Protein AF-0000000065938758 (afdb_homodimer)

Solvent-accessible surface area (backbone atoms only — not comparable to full-atom values): 9056 Å² total; per-residue (Å²): 123,41,52,75,68,53,45,50,53,51,52,51,49,40,62,71,68,50,56,86,89,38,65,65,43,52,50,50,70,56,34,65,68,54,36,29,50,50,28,34,52,29,29,48,47,28,30,51,20,66,72,72,49,51,72,67,54,24,22,45,29,47,30,52,29,53,50,36,48,49,45,48,32,55,66,71,65,53,52,70,66,64,26,21,68,63,91,123,41,52,75,69,53,46,49,53,50,51,51,50,40,62,71,67,48,54,86,88,37,66,65,44,51,50,50,70,57,34,66,67,53,37,29,51,51,28,34,53,28,28,47,49,28,30,52,20,65,72,72,49,50,71,67,55,23,23,44,31,47,27,51,29,54,50,38,48,50,47,48,32,53,68,72,66,53,53,70,67,62,27,21,67,62,93

Foldseek 3Di:
DDDLQRLLVVLLVCCVVVDPPDPLNVLLVVDLVSLVVQLVVLVVQLVVCVPPHDPVSNVVSVVSNSNSVSSNCVSVVHDPCNVVVVD/DDDLQRLLVVLLVCCVVVDPPDPLNVLLVVDLVSLVVQLVVLVVQLVVCVPPHDPVSNVVSVVSNSNSVSSNCVSVVHDPCNVVVVD

Sequence (174 aa):
MKTFDELFAELQERARTRPEGSATVAALDAGVHAQGKKVIEEAGEVWIAAEYESDEALAEEISQLLYRLQVVMLGRGLSLEDVYRYLMKTFDELFAELQERARTRPEGSATVAALDAGVHAQGKKVIEEAGEVWIAAEYESDEALAEEISQLLYRLQVVMLGRGLSLEDVYRYL

Structure (mmCIF, N/CA/C/O backbone):
data_AF-0000000065938758-model_v1
#
loop_
_entity.id
_entity.type
_entity.pdbx_description
1 polymer 'Phosphoribosyl-ATP pyrophosphatase'
#
loop_
_atom_site.group_PDB
_atom_site.id
_atom_site.type_symbol
_atom_site.label_atom_id
_atom_site.label_alt_id
_atom_site.label_comp_id
_atom_site.label_asym_id
_atom_site.label_entity_id
_atom_site.label_seq_id
_atom_site.pdbx_PDB_ins_code
_atom_site.Cartn_x
_atom_site.Cartn_y
_atom_site.Cartn_z
_atom_site.occupancy
_atom_site.B_iso_or_equiv
_atom_site.auth_seq_id
_atom_site.auth_comp_id
_atom_site.auth_asym_id
_atom_site.auth_atom_id
_atom_site.pdbx_PDB_model_num
ATOM 1 N N . MET A 1 1 ? -16.016 3.289 -8.227 1 80.5 1 MET A N 1
ATOM 2 C CA . MET A 1 1 ? -14.758 2.629 -7.887 1 80.5 1 MET A CA 1
ATOM 3 C C . MET A 1 1 ? -13.578 3.572 -8.094 1 80.5 1 MET A C 1
ATOM 5 O O . MET A 1 1 ? -13.555 4.336 -9.062 1 80.5 1 MET A O 1
ATOM 9 N N . LYS A 1 2 ? -12.812 3.736 -7.07 1 93.25 2 LYS A N 1
ATOM 10 C CA . LYS A 1 2 ? -11.695 4.672 -7.133 1 93.25 2 LYS A CA 1
ATOM 11 C C . LYS A 1 2 ? -10.367 3.934 -7.273 1 93.25 2 LYS A C 1
ATOM 13 O O . LYS A 1 2 ? -10.227 2.805 -6.801 1 93.25 2 LYS A O 1
ATOM 18 N N . THR A 1 3 ? -9.484 4.582 -8 1 97.19 3 THR A N 1
ATOM 19 C CA . THR A 1 3 ? -8.117 4.082 -8.102 1 97.19 3 THR A CA 1
ATOM 20 C C . THR A 1 3 ? -7.27 4.594 -6.945 1 97.19 3 THR A C 1
ATOM 22 O O . THR A 1 3 ? -7.742 5.375 -6.117 1 97.19 3 THR A O 1
ATOM 25 N N . PHE A 1 4 ? -6.023 4.109 -6.922 1 98 4 PHE A N 1
ATOM 26 C CA . PHE A 1 4 ? -5.066 4.57 -5.918 1 98 4 PHE A CA 1
ATOM 27 C C . PHE A 1 4 ? -4.875 6.078 -6.008 1 98 4 PHE A C 1
ATOM 29 O O . PHE A 1 4 ? -4.953 6.777 -4.996 1 98 4 PHE A O 1
ATOM 36 N N . ASP A 1 5 ? -4.688 6.574 -7.227 1 98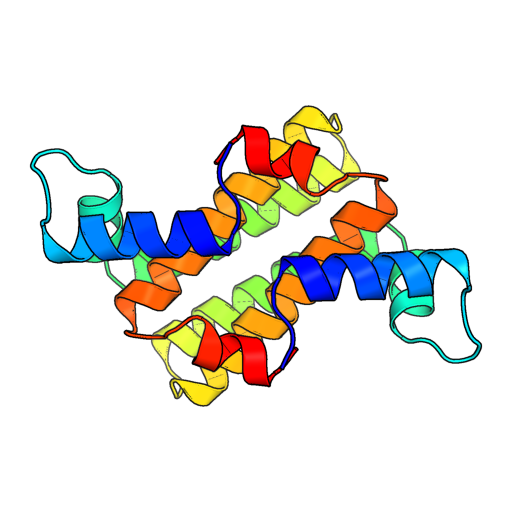.19 5 ASP A N 1
ATOM 37 C CA . ASP A 1 5 ? -4.457 8 -7.441 1 98.19 5 ASP A CA 1
ATOM 38 C C . ASP A 1 5 ? -5.707 8.812 -7.121 1 98.19 5 ASP A C 1
ATOM 40 O O . ASP A 1 5 ? -5.617 9.906 -6.555 1 98.19 5 ASP A O 1
ATOM 44 N N . GLU A 1 6 ? -6.812 8.289 -7.465 1 98.31 6 GLU A N 1
ATOM 45 C CA . GLU A 1 6 ? -8.062 8.992 -7.199 1 98.31 6 GLU A CA 1
ATOM 46 C C . GLU A 1 6 ? -8.359 9.047 -5.703 1 98.31 6 GLU A C 1
ATOM 48 O O . GLU A 1 6 ? -8.922 10.023 -5.211 1 98.31 6 GLU A O 1
ATOM 53 N N . LEU A 1 7 ? -8.031 7.953 -5.035 1 98.56 7 LEU A N 1
ATOM 54 C CA . LEU A 1 7 ? -8.18 7.984 -3.584 1 98.56 7 LEU A CA 1
ATOM 55 C C . LEU A 1 7 ? -7.309 9.078 -2.977 1 98.56 7 LEU A C 1
ATOM 57 O O . LEU A 1 7 ? -7.762 9.828 -2.107 1 98.56 7 LEU A O 1
ATOM 61 N N . PHE A 1 8 ? -6.102 9.203 -3.463 1 98.69 8 PHE A N 1
ATOM 62 C CA . PHE A 1 8 ? -5.195 10.211 -2.932 1 98.69 8 PHE A CA 1
ATOM 63 C C . PHE A 1 8 ? -5.766 11.609 -3.129 1 98.69 8 PHE A C 1
ATOM 65 O O . PHE A 1 8 ? -5.723 12.438 -2.219 1 98.69 8 PHE A O 1
ATOM 72 N N . ALA A 1 9 ? -6.285 11.828 -4.293 1 98.38 9 ALA A N 1
ATOM 73 C CA . ALA A 1 9 ? -6.898 13.125 -4.582 1 98.38 9 ALA A CA 1
ATOM 74 C C . ALA A 1 9 ? -8.062 13.398 -3.641 1 98.38 9 ALA A C 1
ATOM 76 O O . ALA A 1 9 ? -8.219 14.523 -3.145 1 98.38 9 ALA A O 1
ATOM 77 N N . GLU A 1 10 ? -8.836 12.414 -3.432 1 98.31 10 GLU A N 1
ATOM 78 C CA . GLU A 1 10 ? -9.969 12.547 -2.518 1 98.31 10 GLU A CA 1
ATOM 79 C C . GLU A 1 10 ? -9.492 12.867 -1.101 1 98.31 10 GLU A C 1
ATOM 81 O O . GLU A 1 10 ? -10.039 13.75 -0.442 1 98.31 10 GLU A O 1
ATOM 86 N N . LEU A 1 11 ? -8.516 12.125 -0.64 1 98.5 11 LEU A N 1
ATOM 87 C CA . LEU A 1 11 ? -8.016 12.328 0.716 1 98.5 11 LEU A CA 1
ATOM 88 C C . LEU A 1 11 ? -7.336 13.688 0.848 1 98.5 11 LEU A C 1
ATOM 90 O O . LEU A 1 11 ? -7.41 14.32 1.902 1 98.5 11 LEU A O 1
ATOM 94 N N . GLN A 1 12 ? -6.719 14.148 -0.219 1 98.31 12 GLN A N 1
ATOM 95 C CA . GLN A 1 12 ? -6.141 15.484 -0.232 1 98.31 12 GLN A CA 1
ATOM 96 C C . GLN A 1 12 ? -7.211 16.547 -0.032 1 98.31 12 GLN A C 1
ATOM 98 O O . GLN A 1 12 ? -7.012 17.5 0.723 1 98.31 12 GLN A O 1
ATOM 103 N N . GLU A 1 13 ? -8.234 16.328 -0.738 1 98.19 13 GLU A N 1
ATOM 104 C CA . GLU A 1 13 ? -9.344 17.266 -0.615 1 98.19 13 GLU A CA 1
ATOM 105 C C . GLU A 1 13 ? -9.922 17.25 0.797 1 98.19 13 GLU A C 1
ATOM 107 O O . GLU A 1 13 ? -10.234 18.312 1.355 1 98.19 13 GLU A O 1
ATOM 112 N N . ARG A 1 14 ? -10.078 16.078 1.338 1 98.12 14 ARG A N 1
ATOM 113 C CA . ARG A 1 14 ? -10.586 15.961 2.703 1 98.12 14 ARG A CA 1
ATOM 114 C C . ARG A 1 14 ? -9.633 16.625 3.693 1 98.12 14 ARG A C 1
ATOM 116 O O . ARG A 1 14 ? -10.07 17.25 4.664 1 98.12 14 ARG A O 1
ATOM 123 N N . ALA A 1 15 ? -8.391 16.469 3.482 1 97.94 15 ALA A N 1
ATOM 124 C CA . ALA A 1 15 ? -7.383 17.078 4.34 1 97.94 15 ALA A CA 1
ATOM 125 C C . ALA A 1 15 ? -7.453 18.609 4.277 1 97.94 15 ALA A C 1
ATOM 127 O O . ALA A 1 15 ? -7.215 19.281 5.277 1 97.94 15 ALA A O 1
ATOM 128 N N . ARG A 1 16 ? -7.754 19.031 3.115 1 97.81 16 ARG A N 1
ATOM 129 C CA . ARG A 1 16 ? -7.805 20.484 2.883 1 97.81 16 ARG A CA 1
ATOM 130 C C . ARG A 1 16 ? -9.07 21.078 3.477 1 97.81 16 ARG A C 1
ATOM 132 O O . ARG A 1 16 ? -9.016 22.109 4.145 1 97.81 16 ARG A O 1
ATOM 139 N N . THR A 1 17 ? -10.227 20.422 3.291 1 98.44 17 THR A N 1
ATOM 140 C CA . THR A 1 17 ? -11.516 21.016 3.65 1 98.44 17 THR A CA 1
ATOM 141 C C . THR A 1 17 ? -11.914 20.609 5.066 1 98.44 17 THR A C 1
ATOM 143 O O . THR A 1 17 ? -12.766 21.25 5.68 1 98.44 17 THR A O 1
ATOM 146 N N . ARG A 1 18 ? -11.461 19.484 5.578 1 98.44 18 ARG A N 1
ATOM 147 C CA . ARG A 1 18 ? -11.625 18.984 6.938 1 98.44 18 ARG A CA 1
ATOM 148 C C . ARG A 1 18 ? -13.094 18.922 7.332 1 98.44 18 ARG A C 1
ATOM 150 O O . ARG A 1 18 ? -13.484 19.469 8.367 1 98.44 18 ARG A O 1
ATOM 157 N N . PRO A 1 19 ? -13.875 18.266 6.531 1 98.44 19 PRO A N 1
ATOM 158 C CA . PRO A 1 19 ? -15.297 18.219 6.875 1 98.44 19 PRO A CA 1
ATOM 159 C C . PRO A 1 19 ? -15.547 17.625 8.266 1 98.44 19 PRO A C 1
ATOM 161 O O . PRO A 1 19 ? -14.82 16.719 8.695 1 98.44 19 PRO A O 1
ATOM 164 N N . GLU A 1 20 ? -16.578 18.109 8.883 1 97.88 20 GLU A N 1
ATOM 165 C CA . GLU A 1 20 ? -16.953 17.609 10.203 1 97.88 20 GLU A CA 1
ATOM 166 C C . GLU A 1 20 ? -17.234 16.125 10.172 1 97.88 20 GLU A C 1
ATOM 168 O O . GLU A 1 20 ? -17.891 15.625 9.25 1 97.88 20 GLU A O 1
ATOM 173 N N . GLY A 1 21 ? -16.656 15.422 11.141 1 97.94 21 GLY A N 1
ATOM 174 C CA . GLY A 1 21 ? -16.953 14 11.305 1 97.94 21 GLY A CA 1
ATOM 175 C C . GLY A 1 21 ? -16.125 13.117 10.383 1 97.94 21 GLY A C 1
ATOM 176 O O . GLY A 1 21 ? -16.359 11.914 10.305 1 97.94 21 GLY A O 1
ATOM 177 N N . SER A 1 22 ? -15.227 13.734 9.68 1 97.94 22 SER A N 1
ATOM 178 C CA . SER A 1 22 ? -14.406 12.992 8.734 1 97.94 22 SER A CA 1
ATOM 179 C C . SER A 1 22 ? -13.438 12.062 9.453 1 97.94 22 SER A C 1
ATOM 181 O O . SER A 1 22 ? -12.602 12.516 10.242 1 97.94 22 SER A O 1
ATOM 183 N N . ALA A 1 23 ? -13.523 10.789 9.062 1 97.12 23 ALA A N 1
ATOM 184 C CA . ALA A 1 23 ? -12.594 9.797 9.602 1 97.12 23 ALA A CA 1
ATOM 185 C C . ALA A 1 23 ? -11.164 10.078 9.148 1 97.12 23 ALA A C 1
ATOM 187 O O . ALA A 1 23 ? -10.211 9.844 9.898 1 97.12 23 ALA A O 1
ATOM 188 N N . THR A 1 24 ? -11.078 10.602 7.984 1 98.25 24 THR A N 1
ATOM 189 C CA . THR A 1 24 ? -9.758 10.945 7.457 1 98.25 24 THR A CA 1
ATOM 190 C C . THR A 1 24 ? -9.133 12.078 8.266 1 98.25 24 THR A C 1
ATOM 192 O O . THR A 1 24 ? -7.949 12.016 8.609 1 98.25 24 THR A O 1
ATOM 195 N N . VAL A 1 25 ? -9.914 13.062 8.578 1 98.44 25 VAL A N 1
ATOM 196 C CA . VAL A 1 25 ? -9.414 14.18 9.367 1 98.44 25 VAL A CA 1
ATOM 197 C C . VAL A 1 25 ? -8.977 13.68 10.75 1 98.44 25 VAL A C 1
ATOM 199 O O . VAL A 1 25 ? -7.906 14.047 11.234 1 98.44 25 VAL A O 1
ATOM 202 N N . ALA A 1 26 ? -9.805 12.805 11.312 1 98.69 26 ALA A N 1
ATOM 203 C CA . ALA A 1 26 ? -9.461 12.234 12.609 1 98.69 26 ALA A CA 1
ATOM 204 C C . ALA A 1 26 ? -8.164 11.43 12.531 1 98.69 26 ALA A C 1
ATOM 206 O O . ALA A 1 26 ? -7.32 11.516 13.422 1 98.69 26 ALA A O 1
ATOM 207 N N . ALA A 1 27 ? -8 10.695 11.469 1 98.69 27 ALA A N 1
ATOM 208 C CA . ALA A 1 27 ? -6.797 9.891 11.273 1 98.69 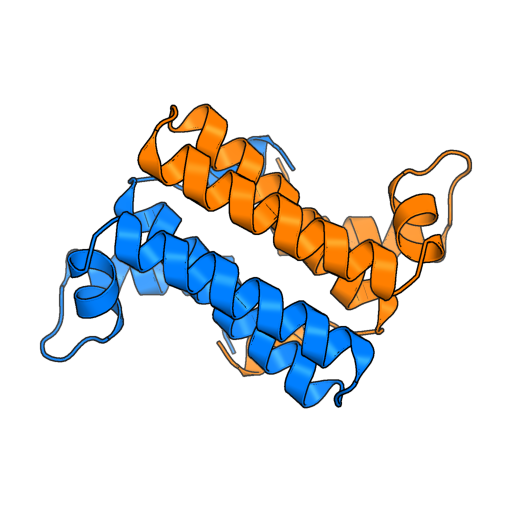27 ALA A CA 1
ATOM 209 C C . ALA A 1 27 ? -5.566 10.781 11.117 1 98.69 27 ALA A C 1
ATOM 211 O O . ALA A 1 27 ? -4.504 10.477 11.664 1 98.69 27 ALA A O 1
ATOM 212 N N . LEU A 1 28 ? -5.691 11.812 10.414 1 98.62 28 LEU A N 1
ATOM 213 C CA . LEU A 1 28 ? -4.594 12.758 10.227 1 98.62 28 LEU A CA 1
ATOM 214 C C . LEU A 1 28 ? -4.215 13.422 11.547 1 98.62 28 LEU A C 1
ATOM 216 O O . LEU A 1 28 ? -3.029 13.531 11.867 1 98.62 28 LEU A O 1
ATOM 220 N N . ASP A 1 29 ? -5.195 13.734 12.352 1 98.5 29 ASP A N 1
ATOM 221 C CA . ASP A 1 29 ? -4.98 14.484 13.586 1 98.5 29 ASP A CA 1
ATOM 222 C C . ASP A 1 29 ? -4.434 13.578 14.688 1 98.5 29 ASP A C 1
ATOM 224 O O . ASP A 1 29 ? -3.906 14.062 15.688 1 98.5 29 ASP A O 1
ATOM 228 N N . ALA A 1 30 ? -4.566 12.297 14.477 1 98.44 30 ALA A N 1
ATOM 229 C CA . ALA A 1 30 ? -4.129 11.336 15.484 1 98.44 30 ALA A CA 1
ATOM 230 C C . ALA A 1 30 ? -2.605 11.328 15.602 1 98.44 30 ALA A C 1
ATOM 232 O O . ALA A 1 30 ? -2.057 10.797 16.578 1 98.44 30 ALA A O 1
ATOM 233 N N . GLY A 1 31 ? -1.899 11.812 14.57 1 98.06 31 GLY A N 1
ATOM 234 C CA . GLY A 1 31 ? -0.452 11.938 14.641 1 98.06 31 GLY A CA 1
ATOM 235 C C . GLY A 1 31 ? 0.28 10.75 14.047 1 98.06 31 GLY A C 1
ATOM 236 O O . GLY A 1 31 ? -0.314 9.688 13.844 1 98.06 31 GLY A O 1
ATOM 237 N N . VAL A 1 32 ? 1.564 10.945 13.82 1 98.44 32 VAL A N 1
ATOM 238 C CA . VAL A 1 32 ? 2.389 10.031 13.031 1 98.44 32 VAL A CA 1
ATOM 239 C C . VAL A 1 32 ? 2.477 8.68 13.734 1 98.44 32 VAL A C 1
ATOM 241 O O . VAL A 1 32 ? 2.486 7.633 13.078 1 98.44 32 VAL A O 1
ATOM 244 N N . HIS A 1 33 ? 2.512 8.703 15.109 1 98.69 33 HIS A N 1
ATOM 245 C CA . HIS A 1 33 ? 2.607 7.445 15.844 1 98.69 33 HIS A CA 1
ATOM 246 C C . HIS A 1 33 ? 1.356 6.594 15.648 1 98.69 33 HIS A C 1
ATOM 248 O O . HIS A 1 33 ? 1.45 5.402 15.344 1 98.69 33 HIS A O 1
ATOM 254 N N . ALA A 1 34 ? 0.239 7.215 15.773 1 98.81 34 ALA A N 1
ATOM 255 C CA . ALA A 1 34 ? -1.025 6.512 15.562 1 98.81 34 ALA A CA 1
ATOM 256 C C . ALA A 1 34 ? -1.164 6.055 14.117 1 98.81 34 ALA A C 1
ATOM 258 O O . ALA A 1 34 ? -1.658 4.957 13.852 1 98.81 34 ALA A O 1
ATOM 259 N N . GLN A 1 35 ? -0.748 6.887 13.188 1 98.88 35 GLN A N 1
ATOM 260 C CA . GLN A 1 35 ? -0.811 6.551 11.773 1 98.88 35 GLN A CA 1
ATOM 261 C C . GLN A 1 35 ? 0.058 5.336 11.461 1 98.88 35 GLN A C 1
ATOM 263 O O . GLN A 1 35 ? -0.395 4.395 10.797 1 98.88 35 GLN A O 1
ATOM 268 N N . GLY A 1 36 ? 1.295 5.371 11.953 1 98.81 36 GLY A N 1
ATOM 269 C CA . GLY A 1 36 ? 2.205 4.258 11.742 1 98.81 36 GLY A CA 1
ATOM 270 C C . GLY A 1 36 ? 1.701 2.955 12.328 1 98.81 36 GLY A C 1
ATOM 271 O O . GLY A 1 36 ? 1.824 1.896 11.711 1 98.81 36 GLY A O 1
ATOM 272 N N . LYS A 1 37 ? 1.137 3.08 13.508 1 98.81 37 LYS A N 1
ATOM 273 C CA . LYS A 1 37 ? 0.564 1.904 14.156 1 98.81 37 LYS A CA 1
ATOM 274 C C . LYS A 1 37 ? -0.513 1.266 13.289 1 98.81 37 LYS A C 1
ATOM 276 O O . LYS A 1 37 ? -0.563 0.042 13.148 1 98.81 37 LYS A O 1
ATOM 281 N N . LYS A 1 38 ? -1.323 2.029 12.695 1 98.88 38 LYS A N 1
ATOM 282 C CA . LYS A 1 38 ? -2.391 1.495 11.859 1 98.88 38 LYS A CA 1
ATOM 283 C C . LYS A 1 38 ? -1.829 0.88 10.578 1 98.88 38 LYS A C 1
ATOM 285 O O . LYS A 1 38 ? -2.369 -0.103 10.062 1 98.88 38 LYS A O 1
ATOM 290 N N . VAL A 1 39 ? -0.742 1.453 10.039 1 98.94 39 VAL A N 1
ATOM 291 C CA . VAL A 1 39 ? -0.11 0.884 8.852 1 98.94 39 VAL A CA 1
ATOM 292 C C . VAL A 1 39 ? 0.368 -0.535 9.148 1 98.94 39 VAL A C 1
ATOM 294 O O . VAL A 1 39 ? 0.055 -1.472 8.414 1 98.94 39 VAL A O 1
ATOM 297 N N . ILE A 1 40 ? 1.083 -0.684 10.25 1 98.88 40 ILE A N 1
ATOM 298 C CA . ILE A 1 40 ? 1.638 -2 10.547 1 98.88 40 ILE A CA 1
ATOM 299 C C . ILE A 1 40 ? 0.516 -2.955 10.953 1 98.88 40 ILE A C 1
ATOM 301 O O . ILE A 1 40 ? 0.569 -4.148 10.648 1 98.88 40 ILE A O 1
ATOM 305 N N . GLU A 1 41 ? -0.501 -2.502 11.625 1 98.94 41 GLU A N 1
ATOM 306 C CA . GLU A 1 41 ? -1.651 -3.336 11.961 1 98.94 41 GLU A CA 1
ATOM 307 C C . GLU A 1 41 ? -2.328 -3.873 10.703 1 98.94 41 GLU A C 1
ATOM 309 O O . GLU A 1 41 ? -2.566 -5.078 10.586 1 98.94 41 GLU A O 1
ATOM 314 N N . GLU A 1 42 ? -2.598 -2.957 9.758 1 98.94 42 GLU A N 1
ATOM 315 C CA . GLU A 1 42 ? -3.246 -3.402 8.531 1 98.94 42 GLU A CA 1
ATOM 316 C C . GLU A 1 42 ? -2.336 -4.324 7.723 1 98.94 42 GLU A C 1
ATOM 318 O O . GLU A 1 42 ? -2.807 -5.254 7.062 1 98.94 42 GLU A O 1
ATOM 323 N N . ALA A 1 43 ? -1.017 -4.078 7.742 1 98.94 43 ALA A N 1
ATOM 324 C CA . ALA A 1 43 ? -0.079 -4.969 7.062 1 98.94 43 ALA A CA 1
ATOM 325 C C . ALA A 1 43 ? -0.14 -6.379 7.648 1 98.94 43 ALA A C 1
ATOM 327 O O . ALA A 1 43 ? -0.058 -7.367 6.914 1 98.94 43 ALA A O 1
ATOM 328 N N . GLY A 1 44 ? -0.23 -6.473 8.969 1 98.88 44 GLY A N 1
ATOM 329 C CA . GLY A 1 44 ? -0.431 -7.766 9.594 1 98.88 44 GLY A CA 1
ATOM 330 C C . GLY A 1 44 ? -1.697 -8.461 9.133 1 98.88 44 GLY A C 1
ATOM 331 O O . GLY A 1 44 ? -1.69 -9.672 8.875 1 98.88 44 GLY A O 1
ATOM 332 N N . GLU A 1 45 ? -2.75 -7.723 9.016 1 98.94 45 GLU A N 1
ATOM 333 C CA . GLU A 1 45 ? -4.012 -8.297 8.555 1 98.94 45 GLU A CA 1
ATOM 334 C 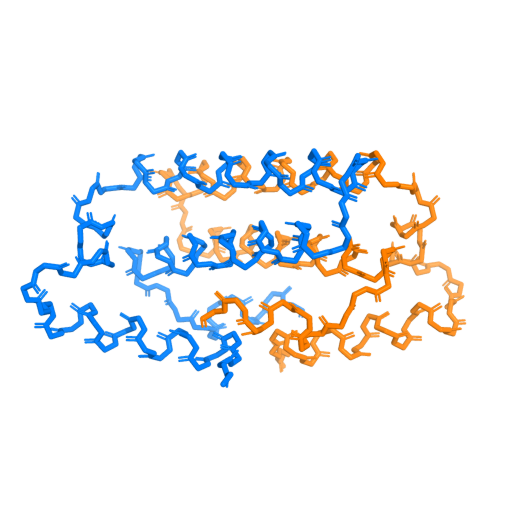C . GLU A 1 45 ? -3.916 -8.734 7.098 1 98.94 45 GLU A C 1
ATOM 336 O O . GLU A 1 45 ? -4.508 -9.742 6.711 1 98.94 45 GLU A O 1
ATOM 341 N N . VAL A 1 46 ? -3.18 -8.031 6.289 1 98.94 46 VAL A N 1
ATOM 342 C CA . VAL A 1 46 ? -2.938 -8.438 4.91 1 98.94 46 VAL A CA 1
ATOM 343 C C . VAL A 1 46 ? -2.221 -9.789 4.891 1 98.94 46 VAL A C 1
ATOM 345 O O . VAL A 1 46 ? -2.619 -10.703 4.156 1 98.94 46 VAL A O 1
ATOM 348 N N . TRP A 1 47 ? -1.265 -9.961 5.746 1 98.94 47 TRP A N 1
ATOM 349 C CA . TRP A 1 47 ? -0.521 -11.219 5.797 1 98.94 47 TRP A CA 1
ATOM 350 C C . TRP A 1 47 ? -1.424 -12.375 6.223 1 98.94 47 TRP A C 1
ATOM 352 O O . TRP A 1 47 ? -1.448 -13.422 5.574 1 98.94 47 TRP A O 1
ATOM 362 N N . ILE A 1 48 ? -2.117 -12.125 7.27 1 98.88 48 ILE A N 1
ATOM 363 C CA . ILE A 1 48 ? -3.021 -13.148 7.777 1 98.88 48 ILE A CA 1
ATOM 364 C C . ILE A 1 48 ? -4.023 -13.539 6.695 1 98.88 48 ILE A C 1
ATOM 366 O O . ILE A 1 48 ? -4.234 -14.727 6.43 1 98.88 48 ILE A O 1
ATOM 370 N N . ALA A 1 49 ? -4.609 -12.57 6.027 1 98.88 49 ALA A N 1
ATOM 371 C CA . ALA A 1 49 ? -5.598 -12.844 4.988 1 98.88 49 ALA A CA 1
ATOM 372 C C . ALA A 1 49 ? -4.969 -13.586 3.809 1 98.88 49 ALA A C 1
ATOM 374 O O . ALA A 1 49 ? -5.586 -14.477 3.229 1 98.88 49 ALA A O 1
ATOM 375 N N . ALA A 1 50 ? -3.773 -13.172 3.48 1 98.81 50 ALA A N 1
ATOM 376 C CA . ALA A 1 50 ? -3.092 -13.828 2.367 1 98.81 50 ALA A CA 1
ATOM 377 C C . ALA A 1 50 ? -2.879 -15.312 2.652 1 98.81 50 ALA A C 1
ATOM 379 O O . ALA A 1 50 ? -2.969 -16.141 1.746 1 98.81 50 ALA A O 1
ATOM 380 N N . GLU A 1 51 ? -2.666 -15.617 3.941 1 98.38 51 GLU A N 1
ATOM 381 C CA . GLU A 1 51 ? -2.354 -16.984 4.332 1 98.38 51 GLU A CA 1
ATOM 382 C C . GLU A 1 51 ? -3.623 -17.828 4.496 1 98.38 51 GLU A C 1
ATOM 384 O O . GLU A 1 51 ? -3.654 -19 4.125 1 98.38 51 GLU A O 1
ATOM 389 N N . TYR A 1 52 ? -4.707 -17.109 4.93 1 98.44 52 TYR A N 1
ATOM 390 C CA . TYR A 1 52 ? -5.695 -18 5.516 1 98.44 52 TYR A CA 1
ATOM 391 C C . TYR A 1 52 ? -7.105 -17.625 5.066 1 98.44 52 TYR A C 1
ATOM 393 O O . TYR A 1 52 ? -8.062 -18.344 5.355 1 98.44 52 TYR A O 1
ATOM 401 N N . GLU A 1 53 ? -7.27 -16.547 4.43 1 98.75 53 GLU A N 1
ATOM 402 C CA . GLU A 1 53 ? -8.633 -16.078 4.207 1 98.75 53 GLU A CA 1
ATOM 403 C C . GLU A 1 53 ? -8.945 -15.984 2.719 1 98.75 53 GLU A C 1
ATOM 405 O O . GLU A 1 53 ? -8.156 -16.422 1.883 1 98.75 53 GLU A O 1
ATOM 410 N N . SER A 1 54 ? -10.211 -15.516 2.447 1 98.75 54 SER A N 1
ATOM 411 C CA . SER A 1 54 ? -10.68 -15.445 1.064 1 98.75 54 SER A CA 1
ATOM 412 C C . SER A 1 54 ? -10.008 -14.305 0.312 1 98.75 54 SER A C 1
ATOM 414 O O . SER A 1 54 ? -9.43 -13.406 0.926 1 98.75 54 SER A O 1
ATOM 416 N N . ASP A 1 55 ? -10.133 -14.391 -1.011 1 98.56 55 ASP A N 1
ATOM 417 C CA . ASP A 1 55 ? -9.625 -13.312 -1.849 1 98.56 55 ASP A CA 1
ATOM 418 C C . ASP A 1 55 ? -10.328 -11.992 -1.532 1 98.56 55 ASP A C 1
ATOM 420 O O . ASP A 1 55 ? -9.711 -10.93 -1.573 1 98.56 55 ASP A O 1
ATOM 424 N N . GLU A 1 56 ? -11.57 -12.078 -1.213 1 98.56 56 GLU A N 1
ATOM 425 C CA . GLU A 1 56 ? -12.336 -10.883 -0.859 1 98.56 56 GLU A CA 1
ATOM 426 C C . GLU A 1 56 ? -11.812 -10.258 0.431 1 98.56 56 GLU A C 1
ATOM 428 O O . GLU A 1 56 ? -11.672 -9.039 0.521 1 98.56 56 GLU A O 1
ATOM 433 N N . ALA A 1 57 ? -11.562 -11.133 1.381 1 98.81 57 ALA A N 1
ATOM 434 C CA . ALA A 1 57 ? -11.023 -10.648 2.648 1 98.81 57 ALA A CA 1
ATOM 435 C C . ALA A 1 57 ? -9.648 -10.016 2.453 1 98.81 57 ALA A C 1
ATOM 437 O O . ALA A 1 57 ? -9.359 -8.953 3.016 1 98.81 57 ALA A O 1
ATOM 438 N N . LEU A 1 58 ? -8.828 -10.664 1.645 1 98.88 58 LEU A N 1
ATOM 439 C CA . LEU A 1 58 ? -7.504 -10.133 1.362 1 98.88 58 LEU A CA 1
ATOM 440 C C . LEU A 1 58 ? -7.594 -8.789 0.648 1 98.88 58 LEU A C 1
ATOM 442 O O . LEU A 1 58 ? -6.906 -7.836 1.019 1 98.88 58 LEU A O 1
ATOM 446 N N . ALA A 1 59 ? -8.438 -8.656 -0.303 1 98.88 59 ALA A N 1
ATOM 447 C CA . ALA A 1 59 ? -8.609 -7.418 -1.053 1 98.88 59 ALA A CA 1
ATOM 448 C C . ALA A 1 59 ? -9.047 -6.281 -0.134 1 98.88 59 ALA A C 1
ATOM 450 O O . ALA A 1 59 ? -8.578 -5.148 -0.272 1 98.88 59 ALA A O 1
ATOM 451 N N . GLU A 1 60 ? -9.906 -6.633 0.77 1 98.81 60 GLU A N 1
ATOM 452 C CA . GLU A 1 60 ? -10.367 -5.625 1.721 1 98.81 60 GLU A CA 1
ATOM 453 C C . GLU A 1 60 ? -9.227 -5.148 2.617 1 98.81 60 GLU A C 1
ATOM 455 O O . GLU A 1 60 ? -9.062 -3.945 2.834 1 98.81 60 GLU A O 1
ATOM 460 N N . GLU A 1 61 ? -8.422 -6.051 3.102 1 98.94 61 GLU A N 1
ATOM 461 C CA . GLU A 1 61 ? -7.312 -5.668 3.965 1 98.94 61 GLU A CA 1
ATOM 462 C C . GLU A 1 61 ? -6.266 -4.863 3.193 1 98.94 61 GLU A C 1
ATOM 464 O O . GLU A 1 61 ? -5.672 -3.932 3.734 1 98.94 61 GLU A O 1
ATOM 469 N N . ILE A 1 62 ? -6.055 -5.258 1.935 1 98.94 62 ILE A N 1
ATOM 470 C CA . ILE A 1 62 ? -5.121 -4.516 1.098 1 98.94 62 ILE A CA 1
ATOM 471 C C . ILE A 1 62 ? -5.637 -3.094 0.889 1 98.94 62 ILE A C 1
ATOM 473 O O . ILE A 1 62 ? -4.875 -2.129 0.989 1 98.94 62 ILE A O 1
ATOM 477 N N . SER A 1 63 ? -6.953 -2.941 0.691 1 98.81 63 SER A N 1
ATOM 478 C CA . SER A 1 63 ? -7.531 -1.615 0.506 1 98.81 63 SER A CA 1
ATOM 479 C C . SER A 1 63 ? -7.359 -0.759 1.757 1 98.81 63 SER A C 1
ATOM 481 O O . SER A 1 63 ? -7.07 0.436 1.663 1 98.81 63 SER A O 1
ATOM 483 N N . GLN A 1 64 ? -7.527 -1.333 2.898 1 98.81 64 GLN A N 1
ATOM 484 C CA . GLN A 1 64 ? -7.352 -0.606 4.152 1 98.81 64 GLN A CA 1
ATOM 485 C C . GLN A 1 64 ? -5.898 -0.177 4.34 1 98.81 64 GLN A C 1
ATOM 487 O O . GLN A 1 64 ? -5.629 0.93 4.809 1 98.81 64 GLN A O 1
ATOM 492 N N . LEU A 1 65 ? -4.949 -1.074 3.92 1 98.94 65 LEU A N 1
ATOM 493 C CA . LEU A 1 65 ? -3.537 -0.716 4.016 1 98.94 65 LEU A CA 1
ATOM 494 C C . LEU A 1 65 ? -3.205 0.44 3.078 1 98.94 65 LEU A C 1
ATOM 496 O O . LEU A 1 65 ? -2.461 1.351 3.447 1 98.94 65 LEU A O 1
ATOM 500 N N . LEU A 1 66 ? -3.76 0.42 1.911 1 98.88 66 LEU A N 1
ATOM 501 C CA . LEU A 1 66 ? -3.539 1.509 0.966 1 98.88 66 LEU A CA 1
ATOM 502 C C . LEU A 1 66 ? -4.062 2.828 1.522 1 98.88 66 LEU A C 1
ATOM 504 O O . LEU A 1 66 ? -3.408 3.865 1.398 1 98.88 66 LEU A O 1
ATOM 508 N N . TYR A 1 67 ? -5.172 2.789 2.182 1 98.88 67 TYR A N 1
ATOM 509 C CA . TYR A 1 67 ? -5.742 3.982 2.797 1 98.88 67 TYR A CA 1
ATOM 510 C C . TYR A 1 67 ? -4.828 4.523 3.889 1 98.88 67 TYR A C 1
ATOM 512 O O . TYR A 1 67 ? -4.504 5.715 3.902 1 98.88 67 TYR A O 1
ATOM 520 N N . ARG A 1 68 ? -4.391 3.623 4.723 1 98.94 68 ARG A N 1
ATOM 521 C CA . ARG A 1 68 ? -3.555 4.062 5.836 1 98.94 68 ARG A CA 1
ATOM 522 C C . ARG A 1 68 ? -2.234 4.641 5.336 1 98.94 68 ARG A C 1
ATOM 524 O O . ARG A 1 68 ? -1.725 5.609 5.898 1 98.94 68 ARG A O 1
ATOM 531 N N . LEU A 1 69 ? -1.758 4.023 4.305 1 98.94 69 LEU A N 1
ATOM 532 C CA . LEU A 1 69 ? -0.511 4.504 3.719 1 98.94 69 LEU A CA 1
ATOM 533 C C . LEU A 1 69 ? -0.668 5.926 3.191 1 98.94 69 LEU A C 1
ATOM 535 O O . LEU A 1 69 ? 0.203 6.77 3.408 1 98.94 69 LEU A O 1
ATOM 539 N N . GLN A 1 70 ? -1.717 6.188 2.537 1 98.88 70 GLN A N 1
ATOM 540 C CA . GLN A 1 70 ? -1.92 7.508 1.957 1 98.88 70 GLN A CA 1
ATOM 541 C C . GLN A 1 70 ? -2.17 8.555 3.041 1 98.88 70 GLN A C 1
ATOM 543 O O . GLN A 1 70 ? -1.772 9.711 2.898 1 98.88 70 GLN A O 1
ATOM 548 N N . VAL A 1 71 ? -2.768 8.172 4.176 1 98.88 71 VAL A N 1
ATOM 549 C CA . VAL A 1 71 ? -2.914 9.07 5.312 1 98.88 71 VAL A CA 1
ATOM 550 C C . VAL A 1 71 ? -1.536 9.484 5.828 1 98.88 71 VAL A C 1
ATOM 552 O O . VAL A 1 71 ? -1.303 10.656 6.121 1 98.88 71 VAL A O 1
ATOM 555 N N . VAL A 1 72 ? -0.616 8.5 5.883 1 98.94 72 VAL A N 1
ATOM 556 C CA . VAL A 1 72 ? 0.747 8.805 6.305 1 98.94 72 VAL A CA 1
ATOM 557 C C . VAL A 1 72 ? 1.386 9.781 5.316 1 98.94 72 VAL A C 1
ATOM 559 O O . VAL A 1 72 ? 2.047 10.734 5.723 1 98.94 72 VAL A O 1
ATOM 562 N N . MET A 1 73 ? 1.166 9.523 4.031 1 98.88 73 MET A N 1
ATOM 563 C CA . MET A 1 73 ? 1.709 10.406 3 1 98.88 73 MET A CA 1
ATOM 564 C C . MET A 1 73 ? 1.216 11.836 3.191 1 98.88 73 MET A C 1
ATOM 566 O O . MET A 1 73 ? 2.012 12.773 3.201 1 98.88 73 MET A O 1
ATOM 570 N N . LEU A 1 74 ? -0.045 11.977 3.402 1 98.69 74 LEU A N 1
ATOM 571 C CA . LEU A 1 74 ? -0.641 13.297 3.572 1 98.69 74 LEU A CA 1
ATOM 572 C C . LEU A 1 74 ? -0.141 13.961 4.852 1 98.69 74 LEU A C 1
ATOM 574 O O . LEU A 1 74 ? 0.162 15.156 4.855 1 98.69 74 LEU A O 1
ATOM 578 N N . GLY A 1 75 ? -0.06 13.164 5.867 1 98.12 75 GLY A N 1
ATOM 579 C CA . GLY A 1 75 ? 0.421 13.688 7.133 1 98.12 75 GLY A CA 1
ATOM 580 C C . GLY A 1 75 ? 1.818 14.273 7.047 1 98.12 75 GLY A C 1
ATOM 581 O O . GLY A 1 75 ? 2.135 15.242 7.734 1 98.12 75 GLY A O 1
ATOM 582 N N . ARG A 1 76 ? 2.59 13.719 6.168 1 98.25 76 ARG A N 1
ATOM 583 C CA . ARG A 1 76 ? 3.977 14.141 6.008 1 98.25 76 ARG A CA 1
ATOM 584 C C . ARG A 1 76 ? 4.117 15.133 4.859 1 98.25 76 ARG A C 1
ATOM 586 O O . ARG A 1 76 ? 5.207 15.648 4.605 1 98.25 76 ARG A O 1
ATOM 593 N N . GLY A 1 77 ? 3.104 15.289 4.117 1 98 77 GLY A N 1
ATOM 594 C CA . GLY A 1 77 ? 3.113 16.234 3.006 1 98 77 GLY A CA 1
ATOM 595 C C . GLY A 1 77 ? 3.723 15.648 1.742 1 98 77 GLY A C 1
ATOM 596 O O . GLY A 1 77 ? 4.266 16.391 0.917 1 98 77 GLY A O 1
ATOM 597 N N . LEU A 1 78 ? 3.676 14.383 1.604 1 98.62 78 LEU A N 1
ATOM 598 C CA . LEU A 1 78 ? 4.211 13.734 0.416 1 98.62 78 LEU A CA 1
ATOM 599 C C . LEU A 1 78 ? 3.197 13.758 -0.722 1 98.62 78 LEU A C 1
ATOM 601 O O . LEU A 1 78 ? 1.995 13.609 -0.49 1 98.62 78 LEU A O 1
ATOM 605 N N . SER A 1 79 ? 3.691 13.859 -1.907 1 98.38 79 SER A N 1
ATOM 606 C CA . SER A 1 79 ? 2.883 13.703 -3.111 1 98.38 79 SER A CA 1
ATOM 607 C C . SER A 1 79 ? 3.027 12.297 -3.691 1 98.38 79 SER A C 1
ATOM 609 O O . SER A 1 79 ? 3.908 11.539 -3.283 1 98.38 79 SER A O 1
ATOM 611 N N . LEU A 1 80 ? 2.145 11.984 -4.621 1 98.44 80 LEU A N 1
ATOM 612 C CA . LEU A 1 80 ? 2.291 10.719 -5.34 1 98.44 80 LEU A CA 1
ATOM 613 C C . LEU A 1 80 ? 3.621 10.672 -6.086 1 98.44 80 LEU A C 1
ATOM 615 O O . LEU A 1 80 ? 4.277 9.625 -6.121 1 98.44 80 LEU A O 1
ATOM 619 N N . GLU A 1 81 ? 4.02 11.773 -6.633 1 97.94 81 GLU A N 1
ATOM 620 C CA . GLU A 1 81 ? 5.266 11.852 -7.395 1 97.94 81 GLU A CA 1
ATOM 621 C C . GLU A 1 81 ? 6.473 11.57 -6.504 1 97.94 81 GLU A C 1
ATOM 623 O O . GLU A 1 81 ? 7.457 10.984 -6.953 1 97.94 81 GLU A O 1
ATOM 628 N N . ASP A 1 82 ? 6.414 12 -5.266 1 98.38 82 ASP A N 1
ATOM 629 C CA . ASP A 1 82 ? 7.488 11.727 -4.316 1 98.38 82 ASP A CA 1
ATOM 630 C C . ASP A 1 82 ? 7.727 10.219 -4.176 1 98.38 82 ASP A C 1
ATOM 632 O O . ASP A 1 82 ? 8.867 9.781 -4.031 1 98.38 82 ASP A O 1
ATOM 636 N N . VAL A 1 83 ? 6.637 9.43 -4.203 1 98.56 83 VAL A N 1
ATOM 637 C CA . VAL A 1 83 ? 6.707 7.984 -4 1 98.56 83 VAL A CA 1
ATOM 638 C C . VAL A 1 83 ? 7.004 7.289 -5.324 1 98.56 83 VAL A C 1
ATOM 640 O O . VAL A 1 83 ? 7.836 6.379 -5.383 1 98.56 83 VAL A O 1
ATOM 643 N N . TYR A 1 84 ? 6.453 7.848 -6.465 1 98.25 84 TYR A N 1
ATOM 644 C CA . TYR A 1 84 ? 6.52 7.172 -7.754 1 98.25 84 TYR A CA 1
ATOM 645 C C . TYR A 1 84 ? 7.922 7.258 -8.344 1 98.25 84 TYR A C 1
ATOM 647 O O . TYR A 1 84 ? 8.32 6.41 -9.148 1 98.25 84 TYR A O 1
ATOM 655 N N . ARG A 1 85 ? 8.695 8.086 -7.84 1 96.88 85 ARG A N 1
ATOM 656 C CA . ARG A 1 85 ? 10.055 8.234 -8.359 1 96.88 85 ARG A CA 1
ATOM 657 C C . ARG A 1 85 ? 10.922 7.039 -7.961 1 96.88 85 ARG A C 1
ATOM 659 O O . ARG A 1 85 ? 11.977 6.812 -8.547 1 96.88 85 ARG A O 1
ATOM 666 N N . TYR A 1 86 ? 10.422 6.246 -7.02 1 97 86 TYR A N 1
ATOM 667 C CA . TYR A 1 86 ? 11.188 5.105 -6.535 1 97 86 TYR A CA 1
ATOM 668 C C . TYR A 1 86 ? 10.633 3.797 -7.09 1 97 86 TYR A C 1
ATOM 670 O O . TYR A 1 86 ? 11.133 2.717 -6.773 1 97 86 TYR A O 1
ATOM 678 N N . LEU A 1 87 ? 9.562 3.873 -7.883 1 93 87 LEU A N 1
ATOM 679 C CA . LEU A 1 87 ? 8.961 2.654 -8.422 1 93 87 LEU A CA 1
ATOM 680 C C . LEU A 1 87 ? 9.695 2.197 -9.672 1 93 87 LEU A C 1
ATOM 682 O O . LEU A 1 87 ? 10.281 3.012 -10.391 1 93 87 LEU A O 1
ATOM 686 N N . MET B 1 1 ? 8.773 7.523 -14.688 1 80.31 1 MET B N 1
ATOM 687 C CA . MET B 1 1 ? 8.078 7.41 -13.406 1 80.31 1 MET B CA 1
ATOM 688 C C . MET B 1 1 ? 6.773 6.641 -13.562 1 80.31 1 MET B C 1
ATOM 690 O O . MET B 1 1 ? 6.047 6.828 -14.539 1 80.31 1 MET B O 1
ATOM 694 N N . LYS B 1 2 ? 6.645 5.613 -12.797 1 93.19 2 LYS B N 1
ATOM 695 C CA . LYS B 1 2 ? 5.465 4.766 -12.922 1 93.19 2 LYS B CA 1
ATOM 696 C C . LYS B 1 2 ? 4.473 5.035 -11.789 1 93.19 2 LYS B C 1
ATOM 698 O O . LYS B 1 2 ? 4.867 5.426 -10.695 1 93.19 2 LYS B O 1
ATOM 703 N N . THR B 1 3 ? 3.223 4.895 -12.164 1 97.12 3 THR B N 1
ATOM 704 C CA . THR B 1 3 ? 2.16 4.973 -11.164 1 97.12 3 THR B CA 1
ATOM 705 C C . THR B 1 3 ? 1.923 3.611 -10.523 1 97.12 3 THR B C 1
ATOM 707 O O . THR B 1 3 ? 2.557 2.623 -10.891 1 97.12 3 THR B O 1
ATOM 710 N N . PHE B 1 4 ? 1.021 3.625 -9.531 1 98.06 4 PHE B N 1
ATOM 711 C CA . PHE B 1 4 ? 0.63 2.383 -8.875 1 98.06 4 PHE B CA 1
ATOM 712 C C . PHE B 1 4 ? 0.067 1.39 -9.883 1 98.06 4 PHE B C 1
ATOM 714 O O . PHE B 1 4 ? 0.478 0.228 -9.914 1 98.06 4 PHE B O 1
ATOM 721 N N . ASP B 1 5 ? -0.825 1.854 -10.734 1 98.19 5 ASP B N 1
ATOM 722 C CA . ASP B 1 5 ? -1.465 0.998 -11.734 1 98.19 5 ASP B CA 1
ATOM 723 C C . ASP B 1 5 ? -0.461 0.529 -12.781 1 98.19 5 ASP B C 1
ATOM 725 O O . ASP B 1 5 ? -0.508 -0.621 -13.227 1 98.19 5 ASP B O 1
ATOM 729 N N . GLU B 1 6 ? 0.394 1.39 -13.148 1 98.31 6 GLU B N 1
ATOM 730 C CA . GLU B 1 6 ? 1.396 1.031 -14.148 1 98.31 6 GLU B CA 1
ATOM 731 C C . GLU B 1 6 ? 2.387 0.011 -13.594 1 98.31 6 GLU B C 1
ATOM 733 O O . GLU B 1 6 ? 2.867 -0.856 -14.328 1 98.31 6 GLU B O 1
ATOM 738 N N . LEU B 1 7 ? 2.719 0.199 -12.328 1 98.56 7 LEU B N 1
ATOM 739 C CA . LEU B 1 7 ? 3.564 -0.812 -11.703 1 98.56 7 LEU B CA 1
ATOM 740 C C . LEU B 1 7 ? 2.891 -2.18 -11.734 1 98.56 7 LEU B C 1
ATOM 742 O O . LEU B 1 7 ? 3.529 -3.184 -12.062 1 98.56 7 LEU B O 1
ATOM 746 N N . PHE B 1 8 ? 1.622 -2.211 -11.445 1 98.69 8 PHE B N 1
ATOM 747 C CA . PHE B 1 8 ? 0.899 -3.477 -11.438 1 98.69 8 PHE B CA 1
ATOM 748 C C . PHE B 1 8 ? 0.936 -4.133 -12.812 1 98.69 8 PHE B C 1
ATOM 750 O O . PHE B 1 8 ? 1.163 -5.34 -12.93 1 98.69 8 PHE B O 1
ATOM 757 N N . ALA B 1 9 ? 0.721 -3.326 -13.812 1 98.38 9 ALA B N 1
ATOM 758 C CA . ALA B 1 9 ? 0.772 -3.838 -15.18 1 98.38 9 ALA B CA 1
ATOM 759 C C . ALA B 1 9 ? 2.15 -4.41 -15.5 1 98.38 9 ALA B C 1
ATOM 761 O O . ALA B 1 9 ? 2.262 -5.469 -16.125 1 98.38 9 ALA B O 1
ATOM 762 N N . GLU B 1 10 ? 3.141 -3.711 -15.078 1 98.31 10 GLU B N 1
ATOM 763 C CA . GLU B 1 10 ? 4.508 -4.176 -15.297 1 98.31 10 GLU B CA 1
ATOM 764 C C . GLU B 1 10 ? 4.758 -5.5 -14.578 1 98.31 10 GLU B C 1
ATOM 766 O O . GLU B 1 10 ? 5.332 -6.426 -15.156 1 98.31 10 GLU B O 1
ATOM 771 N N . LEU B 1 11 ? 4.352 -5.574 -13.328 1 98.5 11 LEU B N 1
ATOM 772 C CA . LEU B 1 11 ? 4.582 -6.785 -12.547 1 98.5 11 LEU B CA 1
ATOM 773 C C . LEU B 1 11 ? 3.764 -7.945 -13.094 1 98.5 11 LEU B C 1
ATOM 775 O O . LEU B 1 11 ? 4.207 -9.094 -13.055 1 98.5 11 LEU B O 1
ATOM 779 N N . GLN B 1 12 ? 2.596 -7.656 -13.641 1 98.31 12 GLN B N 1
ATOM 780 C CA . GLN B 1 12 ? 1.793 -8.68 -14.297 1 98.31 12 GLN B CA 1
ATOM 781 C C . GLN B 1 12 ? 2.533 -9.273 -15.492 1 98.31 12 GLN B C 1
ATOM 783 O O . GLN B 1 12 ? 2.527 -10.492 -15.688 1 98.31 12 GLN B O 1
ATOM 788 N N . GLU B 1 13 ? 3.074 -8.383 -16.203 1 98.19 13 GLU B N 1
ATOM 789 C CA . GLU B 1 13 ? 3.836 -8.828 -17.359 1 98.19 13 GLU B CA 1
ATOM 790 C C . GLU B 1 13 ? 5.031 -9.68 -16.938 1 98.19 13 GLU B C 1
ATOM 792 O O . GLU B 1 13 ? 5.324 -10.695 -17.562 1 98.19 13 GLU B O 1
ATOM 797 N N . ARG B 1 14 ? 5.719 -9.242 -15.922 1 98.12 14 ARG B N 1
ATOM 798 C CA . ARG B 1 14 ? 6.852 -10.008 -15.422 1 98.12 14 ARG B CA 1
ATOM 799 C C . ARG B 1 14 ? 6.406 -11.375 -14.914 1 98.12 14 ARG B C 1
ATOM 801 O O . ARG B 1 14 ? 7.113 -12.367 -15.086 1 98.12 14 ARG B O 1
ATOM 808 N N . ALA B 1 15 ? 5.309 -11.422 -14.289 1 97.94 15 ALA B N 1
ATOM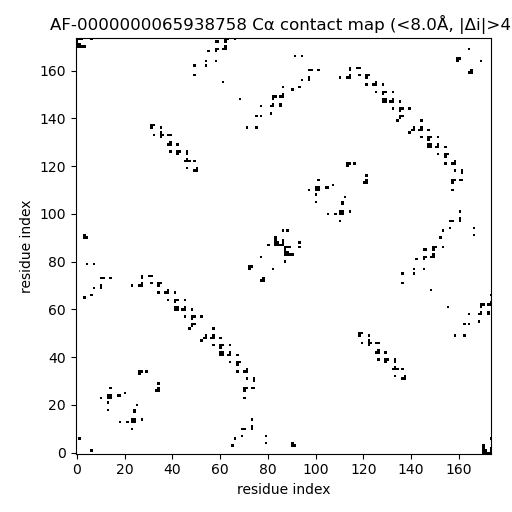 809 C CA . ALA B 1 15 ? 4.762 -12.672 -13.781 1 97.94 15 ALA B CA 1
ATOM 810 C C . ALA B 1 15 ? 4.434 -13.633 -14.922 1 97.94 15 ALA B C 1
ATOM 812 O O . ALA B 1 15 ? 4.582 -14.852 -14.781 1 97.94 15 ALA B O 1
ATOM 813 N N . ARG B 1 16 ? 3.986 -13.031 -15.953 1 97.88 16 ARG B N 1
ATOM 814 C CA . ARG B 1 16 ? 3.572 -13.82 -17.109 1 97.88 16 ARG B CA 1
ATOM 815 C C . ARG B 1 16 ? 4.781 -14.336 -17.875 1 97.88 16 ARG B C 1
ATOM 817 O O . ARG B 1 16 ? 4.836 -15.516 -18.25 1 97.88 16 ARG B O 1
ATOM 824 N N . THR B 1 17 ? 5.789 -13.484 -18.094 1 98.44 17 THR B N 1
ATOM 825 C CA . THR B 1 17 ? 6.902 -13.812 -18.984 1 98.44 17 THR B CA 1
ATOM 826 C C . THR B 1 17 ? 8.047 -14.453 -18.188 1 98.44 17 THR B C 1
ATOM 828 O O . THR B 1 17 ? 8.914 -15.102 -18.766 1 98.44 17 THR B O 1
ATOM 831 N N . ARG B 1 18 ? 8.203 -14.172 -16.922 1 98.44 18 ARG B N 1
ATOM 832 C CA . ARG B 1 18 ? 9.141 -14.75 -15.961 1 98.44 18 ARG B CA 1
ATOM 833 C C . ARG B 1 18 ? 10.57 -14.641 -16.469 1 98.44 18 ARG B C 1
ATOM 835 O O . ARG B 1 18 ? 11.289 -15.641 -16.531 1 98.44 18 ARG B O 1
ATOM 842 N N . PRO B 1 19 ? 10.969 -13.438 -16.797 1 98.44 19 PRO B N 1
ATOM 843 C CA . PRO B 1 19 ? 12.336 -13.312 -17.312 1 98.44 19 PRO B CA 1
ATOM 844 C C . PRO B 1 19 ? 13.383 -13.836 -16.344 1 98.44 19 PRO B C 1
ATOM 846 O O . PRO B 1 19 ? 13.211 -13.727 -15.117 1 98.44 19 PRO B O 1
ATOM 849 N N . GLU B 1 20 ? 14.438 -14.359 -16.875 1 97.81 20 GLU B N 1
ATOM 850 C CA . GLU B 1 20 ? 15.531 -14.883 -16.062 1 97.81 20 GLU B CA 1
ATOM 851 C C . GLU B 1 20 ? 16.109 -13.797 -15.164 1 97.81 20 GLU B C 1
ATOM 853 O O . GLU B 1 20 ? 16.312 -12.656 -15.602 1 97.81 20 GLU B O 1
ATOM 858 N N . GLY B 1 21 ? 16.281 -14.141 -13.906 1 97.94 21 GLY B N 1
ATOM 859 C CA . GLY B 1 21 ? 16.953 -13.25 -12.969 1 97.94 21 GLY B CA 1
ATOM 860 C C . GLY B 1 21 ? 16.016 -12.195 -12.391 1 97.94 21 GLY B C 1
ATOM 861 O O . GLY B 1 21 ? 16.453 -11.281 -11.695 1 97.94 21 GLY B O 1
ATOM 862 N N . SER B 1 22 ? 14.773 -12.328 -12.719 1 97.94 22 SER B N 1
ATOM 863 C CA . SER B 1 22 ? 13.789 -11.352 -12.25 1 97.94 22 SER B CA 1
ATOM 864 C C . SER B 1 22 ? 13.578 -11.469 -10.742 1 97.94 22 SER B C 1
ATOM 866 O O . SER B 1 22 ? 13.172 -12.523 -10.25 1 97.94 22 SER B O 1
ATOM 868 N N . ALA B 1 23 ? 13.75 -10.32 -10.094 1 97.19 23 ALA B N 1
ATOM 869 C CA . ALA B 1 23 ? 13.492 -10.258 -8.656 1 97.19 23 ALA B CA 1
ATOM 870 C C . ALA B 1 23 ? 12.008 -10.477 -8.359 1 97.19 23 ALA B C 1
ATOM 872 O O . ALA B 1 23 ? 11.656 -11.07 -7.34 1 97.19 23 ALA B O 1
ATOM 873 N N . THR B 1 24 ? 11.219 -10.023 -9.266 1 98.31 24 THR B N 1
ATOM 874 C CA . THR B 1 24 ? 9.781 -10.195 -9.102 1 98.31 24 THR B CA 1
ATOM 875 C C . THR B 1 24 ? 9.398 -11.672 -9.18 1 98.31 24 THR B C 1
ATOM 877 O O . THR B 1 24 ? 8.602 -12.156 -8.375 1 98.31 24 THR B O 1
ATOM 880 N N . VAL B 1 25 ? 9.961 -12.352 -10.109 1 98.44 25 VAL B N 1
ATOM 881 C CA . VAL B 1 25 ? 9.68 -13.773 -10.258 1 98.44 25 VAL B CA 1
ATOM 882 C C . VAL B 1 25 ? 10.133 -14.523 -9.008 1 98.44 25 VAL B C 1
ATOM 884 O O . VAL B 1 25 ? 9.406 -15.367 -8.477 1 98.44 25 VAL B O 1
ATOM 887 N N . ALA B 1 26 ? 11.32 -14.148 -8.531 1 98.69 26 ALA B N 1
ATOM 888 C CA . ALA B 1 26 ? 11.828 -14.766 -7.309 1 98.69 26 ALA B CA 1
ATOM 889 C C . ALA B 1 26 ? 10.898 -14.484 -6.125 1 98.69 26 ALA B C 1
ATOM 891 O O . ALA B 1 26 ? 10.633 -15.375 -5.312 1 98.69 26 ALA B O 1
ATOM 892 N N . ALA B 1 27 ? 10.406 -13.281 -6.043 1 98.69 27 ALA B N 1
ATOM 893 C CA . ALA B 1 27 ? 9.5 -12.898 -4.965 1 98.69 27 ALA B CA 1
ATOM 894 C C . ALA B 1 27 ? 8.188 -13.672 -5.047 1 98.69 27 ALA B C 1
ATOM 896 O O . ALA B 1 27 ? 7.652 -14.109 -4.027 1 98.69 27 ALA B O 1
ATOM 897 N N . LEU B 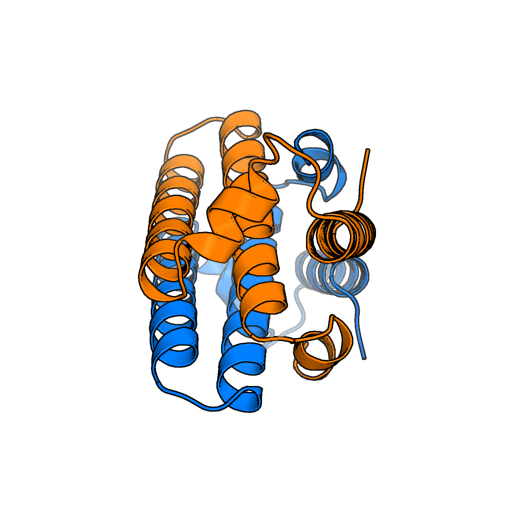1 28 ? 7.688 -13.836 -6.188 1 98.62 28 LEU B N 1
ATOM 898 C CA . LEU B 1 28 ? 6.457 -14.586 -6.395 1 98.62 28 LEU B CA 1
ATOM 899 C C . LEU B 1 28 ? 6.648 -16.047 -6.02 1 98.62 28 LEU B C 1
ATOM 901 O O . LEU B 1 28 ? 5.805 -16.641 -5.336 1 98.62 28 LEU B O 1
ATOM 905 N N . ASP B 1 29 ? 7.801 -16.578 -6.332 1 98.5 29 ASP B N 1
ATOM 906 C CA . ASP B 1 29 ? 8.062 -18 -6.137 1 98.5 29 ASP B CA 1
ATOM 907 C C . ASP B 1 29 ? 8.391 -18.312 -4.676 1 98.5 29 ASP B C 1
ATOM 909 O O . ASP B 1 29 ? 8.344 -19.469 -4.25 1 98.5 29 ASP B O 1
ATOM 913 N N . ALA B 1 30 ? 8.703 -17.281 -3.941 1 98.44 30 ALA B N 1
ATOM 914 C CA . ALA B 1 30 ? 9.078 -17.453 -2.541 1 98.44 30 ALA B CA 1
ATOM 915 C C . ALA B 1 30 ? 7.879 -17.891 -1.702 1 98.44 30 ALA B C 1
ATOM 917 O O . ALA B 1 30 ? 8.047 -18.359 -0.57 1 98.44 30 ALA B O 1
ATOM 918 N N . GLY B 1 31 ? 6.648 -17.672 -2.207 1 98 31 GLY B N 1
ATOM 919 C CA . GLY B 1 31 ? 5.453 -18.156 -1.527 1 98 31 GLY B CA 1
ATOM 920 C C . GLY B 1 31 ? 4.832 -17.109 -0.613 1 98 31 GLY B C 1
ATOM 921 O O . GLY B 1 31 ? 5.469 -16.109 -0.276 1 98 31 GLY B O 1
ATOM 922 N N . VAL B 1 32 ? 3.613 -17.391 -0.213 1 98.44 32 VAL B N 1
ATOM 923 C CA . VAL B 1 32 ? 2.748 -16.422 0.457 1 98.44 32 VAL B CA 1
ATOM 924 C C . VAL B 1 32 ? 3.355 -16.031 1.802 1 98.44 32 VAL B C 1
ATOM 926 O O . VAL B 1 32 ? 3.264 -14.875 2.217 1 98.44 32 VAL B O 1
ATOM 929 N N . HIS B 1 33 ? 4.012 -17.016 2.482 1 98.69 33 HIS B N 1
ATOM 930 C CA . HIS B 1 33 ? 4.605 -16.719 3.781 1 98.69 33 HIS B CA 1
ATOM 931 C C . HIS B 1 33 ? 5.746 -15.719 3.65 1 98.69 33 HIS B C 1
ATOM 933 O O . HIS B 1 33 ? 5.801 -14.727 4.387 1 98.69 33 HIS B O 1
ATOM 939 N N . ALA B 1 34 ? 6.598 -15.953 2.721 1 98.81 34 ALA B N 1
ATOM 940 C CA . ALA B 1 34 ? 7.703 -15.031 2.469 1 98.81 34 ALA B CA 1
ATOM 941 C C . ALA B 1 34 ? 7.191 -13.672 2.002 1 98.81 34 ALA B C 1
ATOM 943 O O . ALA B 1 34 ? 7.727 -12.633 2.395 1 98.81 34 ALA B O 1
ATOM 944 N N . GLN B 1 35 ? 6.184 -13.672 1.171 1 98.88 35 GLN B N 1
ATOM 945 C CA . GLN B 1 35 ? 5.598 -12.438 0.673 1 98.88 35 GLN B CA 1
ATOM 946 C C . GLN B 1 35 ? 5.008 -11.609 1.812 1 98.88 35 GLN B C 1
ATOM 948 O O . GLN B 1 35 ? 5.273 -10.414 1.919 1 98.88 35 GLN B O 1
ATOM 953 N N . GLY B 1 36 ? 4.227 -12.281 2.65 1 98.81 36 GLY B N 1
ATOM 954 C CA . GLY B 1 36 ? 3.633 -11.602 3.793 1 98.81 36 GLY B CA 1
ATOM 955 C C . GLY B 1 36 ? 4.66 -11.031 4.75 1 98.81 36 GLY B C 1
ATOM 956 O O . GLY B 1 36 ? 4.496 -9.914 5.25 1 98.81 36 GLY B O 1
ATOM 957 N N . LYS B 1 37 ? 5.695 -11.805 4.961 1 98.81 37 LYS B N 1
ATOM 958 C CA . LYS B 1 37 ? 6.777 -11.344 5.82 1 98.81 37 LYS B CA 1
ATOM 959 C C . LYS B 1 37 ? 7.383 -10.047 5.293 1 98.81 37 LYS B C 1
ATOM 961 O O . LYS B 1 37 ? 7.648 -9.117 6.059 1 98.81 37 LYS B O 1
ATOM 966 N N . LYS B 1 38 ? 7.566 -9.953 4.043 1 98.88 38 LYS B N 1
ATOM 967 C CA . LYS B 1 38 ? 8.156 -8.75 3.461 1 98.88 38 LYS B CA 1
ATOM 968 C C . LYS B 1 38 ? 7.191 -7.566 3.545 1 98.88 38 LYS B C 1
ATOM 970 O O . LYS B 1 38 ? 7.617 -6.422 3.709 1 98.88 38 LYS B O 1
ATOM 975 N N . VAL B 1 39 ? 5.879 -7.828 3.418 1 98.94 39 VAL B N 1
ATOM 976 C CA . VAL B 1 39 ? 4.891 -6.766 3.549 1 98.94 39 VAL B CA 1
ATOM 977 C C . VAL B 1 39 ? 4.984 -6.141 4.938 1 98.94 39 VAL B C 1
ATOM 979 O O . VAL B 1 39 ? 5.094 -4.918 5.07 1 98.94 39 VAL B O 1
ATOM 982 N N . ILE B 1 40 ? 4.984 -6.988 5.961 1 98.88 40 ILE B N 1
ATOM 983 C CA . ILE B 1 40 ? 4.984 -6.445 7.316 1 98.88 40 ILE B CA 1
ATOM 984 C C . ILE B 1 40 ? 6.348 -5.828 7.621 1 98.88 40 ILE B C 1
ATOM 986 O O . ILE B 1 40 ? 6.434 -4.828 8.344 1 98.88 40 ILE B O 1
ATOM 990 N N . G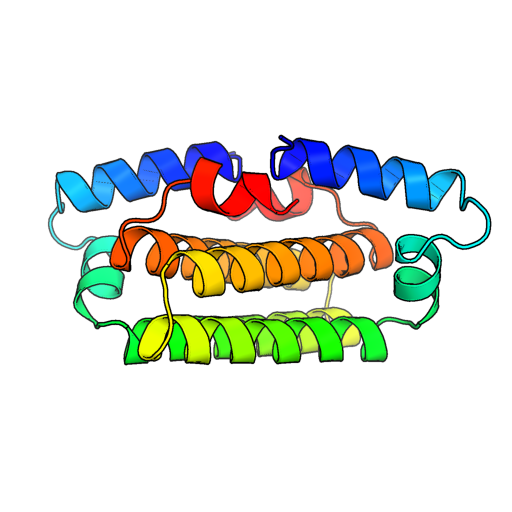LU B 1 41 ? 7.422 -6.355 7.121 1 98.94 41 GLU B N 1
ATOM 991 C CA . GLU B 1 41 ? 8.742 -5.762 7.293 1 98.94 41 GLU B CA 1
ATOM 992 C C . GLU B 1 41 ? 8.797 -4.355 6.703 1 98.94 41 GLU B C 1
ATOM 994 O O . GLU B 1 41 ? 9.219 -3.41 7.371 1 98.94 41 GLU B O 1
ATOM 999 N N . GLU B 1 42 ? 8.32 -4.238 5.453 1 98.94 42 GLU B N 1
ATOM 1000 C CA . GLU B 1 42 ? 8.344 -2.922 4.824 1 98.94 42 GLU B CA 1
ATOM 1001 C C . GLU B 1 42 ? 7.402 -1.955 5.535 1 98.94 42 GLU B C 1
ATOM 1003 O O . GLU B 1 42 ? 7.68 -0.757 5.617 1 98.94 42 GLU B O 1
ATOM 1008 N N . ALA B 1 43 ? 6.266 -2.447 6.047 1 98.94 43 ALA B N 1
ATOM 1009 C CA . ALA B 1 43 ? 5.359 -1.598 6.812 1 98.94 43 ALA B CA 1
ATOM 1010 C C . ALA B 1 43 ? 6.039 -1.053 8.062 1 98.94 43 ALA B C 1
ATOM 1012 O O . ALA B 1 43 ? 5.836 0.105 8.438 1 98.94 43 ALA B O 1
ATOM 1013 N N . GLY B 1 44 ? 6.801 -1.894 8.734 1 98.88 44 GLY B N 1
ATOM 1014 C CA . GLY B 1 44 ? 7.598 -1.424 9.852 1 98.88 44 GLY B CA 1
ATOM 1015 C C . GLY B 1 44 ? 8.578 -0.332 9.477 1 98.88 44 GLY B C 1
ATOM 1016 O O . GLY B 1 44 ? 8.727 0.656 10.203 1 98.88 44 GLY B O 1
ATOM 1017 N N . GLU B 1 45 ? 9.211 -0.496 8.359 1 98.94 45 GLU B N 1
ATOM 1018 C CA . GLU B 1 45 ? 10.164 0.512 7.898 1 98.94 45 GLU B CA 1
ATOM 1019 C C . GLU B 1 45 ? 9.453 1.812 7.531 1 98.94 45 GLU B C 1
ATOM 1021 O O . GLU B 1 45 ? 9.984 2.9 7.746 1 98.94 45 GLU B O 1
ATOM 1026 N N . VAL B 1 46 ? 8.258 1.738 7.012 1 98.94 46 VAL B N 1
ATOM 1027 C CA . VAL B 1 46 ? 7.453 2.926 6.738 1 98.94 46 VAL B CA 1
ATOM 1028 C C . VAL B 1 46 ? 7.172 3.67 8.039 1 98.94 46 VAL B C 1
ATOM 1030 O O . VAL B 1 46 ? 7.348 4.887 8.117 1 98.94 46 VAL B O 1
ATOM 1033 N N . TRP B 1 47 ? 6.859 2.947 9.07 1 98.94 47 TRP B N 1
ATOM 1034 C CA . TRP B 1 47 ? 6.566 3.572 10.359 1 98.94 47 TRP B CA 1
ATOM 1035 C C . TRP B 1 47 ? 7.805 4.258 10.922 1 98.94 47 TRP B C 1
ATOM 1037 O O . TRP B 1 47 ? 7.75 5.422 11.328 1 98.94 47 TRP B O 1
ATOM 1047 N N . ILE B 1 48 ? 8.859 3.529 10.914 1 98.88 48 ILE B N 1
ATOM 1048 C CA . ILE B 1 48 ? 10.109 4.074 11.43 1 98.88 48 ILE B CA 1
ATOM 1049 C C . ILE B 1 48 ? 10.477 5.336 10.656 1 98.88 48 ILE B C 1
ATOM 1051 O O . ILE B 1 48 ? 10.805 6.367 11.258 1 98.88 48 ILE B O 1
ATOM 1055 N N . ALA B 1 49 ? 10.383 5.297 9.352 1 98.88 49 ALA B N 1
ATOM 1056 C CA . ALA B 1 49 ? 10.734 6.445 8.523 1 98.88 49 ALA B CA 1
ATOM 1057 C C . ALA B 1 49 ? 9.789 7.617 8.781 1 98.88 49 ALA B C 1
ATOM 1059 O O . ALA B 1 49 ? 10.219 8.773 8.812 1 98.88 49 ALA B O 1
ATOM 1060 N N . ALA B 1 50 ? 8.539 7.289 8.945 1 98.81 50 ALA B N 1
ATOM 1061 C CA . ALA B 1 50 ? 7.566 8.344 9.203 1 98.81 50 ALA B CA 1
ATOM 1062 C C . ALA B 1 50 ? 7.887 9.086 10.5 1 98.81 50 ALA B C 1
ATOM 1064 O O . ALA B 1 50 ? 7.703 10.297 10.586 1 98.81 50 ALA B O 1
ATOM 1065 N N . GLU B 1 51 ? 8.438 8.328 11.445 1 98.44 51 GLU B N 1
ATOM 1066 C CA . GLU B 1 51 ? 8.703 8.891 12.766 1 98.44 51 GLU B CA 1
ATOM 1067 C C . GLU B 1 51 ? 10.031 9.641 12.789 1 98.44 51 GLU B C 1
ATOM 1069 O O . GLU B 1 51 ? 10.148 10.695 13.422 1 98.44 51 GLU B O 1
ATOM 1074 N N . TYR B 1 52 ? 10.984 9.125 11.961 1 98.44 52 TYR B N 1
ATOM 1075 C CA . TYR B 1 52 ? 12.312 9.547 12.375 1 98.44 52 TYR B CA 1
ATOM 1076 C C . TYR B 1 52 ? 13.164 9.953 11.18 1 98.44 52 TYR B C 1
ATOM 1078 O O . TYR B 1 52 ? 14.273 10.461 11.336 1 98.44 52 TYR B O 1
ATOM 1086 N N . GLU B 1 53 ? 12.727 9.719 10.008 1 98.75 53 GLU B N 1
ATOM 1087 C CA . GLU B 1 53 ? 13.633 9.883 8.875 1 98.75 53 GLU B CA 1
ATOM 1088 C C . GLU B 1 53 ? 13.117 10.945 7.906 1 98.75 53 GLU B C 1
ATOM 1090 O O . GLU B 1 53 ? 12.141 11.641 8.203 1 98.75 53 GLU B O 1
ATOM 1095 N N . SER B 1 54 ? 13.922 11.125 6.812 1 98.75 54 SER B N 1
ATOM 1096 C CA . SER B 1 54 ? 13.594 12.164 5.84 1 98.75 54 SER B CA 1
ATOM 1097 C C . SER B 1 54 ? 12.375 11.766 5.004 1 98.75 54 SER B C 1
ATOM 1099 O O . SER B 1 54 ? 12 10.594 4.961 1 98.75 54 SER B O 1
ATOM 1101 N N . ASP B 1 55 ? 11.836 12.789 4.34 1 98.56 55 ASP B N 1
ATOM 1102 C CA . ASP B 1 55 ? 10.727 12.539 3.418 1 98.56 55 ASP B CA 1
ATOM 1103 C C . ASP B 1 55 ? 11.156 11.602 2.289 1 98.56 55 ASP B C 1
ATOM 1105 O O . ASP B 1 55 ? 10.375 10.766 1.832 1 98.56 55 ASP B O 1
ATOM 1109 N N . GLU B 1 56 ? 12.375 11.734 1.876 1 98.56 56 GLU B N 1
ATOM 1110 C CA . GLU B 1 56 ? 12.898 10.867 0.824 1 98.56 56 GLU B CA 1
ATOM 1111 C C . GLU B 1 56 ? 12.969 9.414 1.29 1 98.56 56 GLU B C 1
ATOM 1113 O O . GLU B 1 56 ? 12.609 8.5 0.548 1 98.56 56 GLU B O 1
ATOM 1118 N N . ALA B 1 57 ? 13.445 9.273 2.496 1 98.81 57 ALA B N 1
ATOM 1119 C CA . ALA B 1 57 ? 13.531 7.926 3.053 1 98.81 57 ALA B CA 1
ATOM 1120 C C . ALA B 1 57 ? 12.141 7.312 3.211 1 98.81 57 ALA B C 1
ATOM 1122 O O . ALA B 1 57 ? 11.938 6.137 2.895 1 98.81 57 ALA B O 1
ATOM 1123 N N . LEU B 1 58 ? 11.211 8.117 3.689 1 98.88 58 LEU B N 1
ATOM 1124 C CA . LEU B 1 58 ? 9.844 7.641 3.848 1 98.88 58 LEU B CA 1
ATOM 1125 C C . LEU B 1 58 ? 9.234 7.266 2.498 1 98.88 58 LEU B C 1
ATOM 1127 O O . LEU B 1 58 ? 8.625 6.203 2.359 1 98.88 58 LEU B O 1
ATOM 1131 N N . ALA B 1 59 ? 9.414 8.055 1.518 1 98.88 59 ALA B N 1
ATOM 1132 C CA . ALA B 1 59 ? 8.891 7.797 0.18 1 98.88 59 ALA B CA 1
ATOM 1133 C C . ALA B 1 59 ? 9.445 6.492 -0.386 1 98.88 59 ALA B C 1
ATOM 1135 O O . ALA B 1 59 ? 8.711 5.723 -1.015 1 98.88 59 ALA B O 1
ATOM 1136 N N . GLU B 1 60 ? 10.695 6.297 -0.128 1 98.81 60 GLU B N 1
ATOM 1137 C CA . GLU B 1 60 ? 11.32 5.066 -0.601 1 98.81 60 GLU B CA 1
ATOM 1138 C C . GLU B 1 60 ? 10.719 3.842 0.086 1 98.81 60 GLU B C 1
ATOM 1140 O O . GLU B 1 60 ? 10.414 2.846 -0.569 1 98.81 60 GLU B O 1
ATOM 1145 N N . GLU B 1 61 ? 10.516 3.916 1.374 1 98.94 61 GLU B N 1
ATOM 1146 C CA . GLU B 1 61 ? 9.938 2.785 2.096 1 98.94 61 GLU B CA 1
ATOM 1147 C C . GLU B 1 61 ? 8.492 2.541 1.677 1 98.94 61 GLU B C 1
ATOM 1149 O O . GLU B 1 61 ? 8.047 1.393 1.594 1 98.94 61 GLU B O 1
ATOM 1154 N N . ILE B 1 62 ? 7.77 3.643 1.435 1 98.94 62 ILE B N 1
ATOM 1155 C CA . ILE B 1 62 ? 6.395 3.51 0.966 1 98.94 62 ILE B CA 1
ATOM 1156 C C . ILE B 1 62 ? 6.379 2.83 -0.4 1 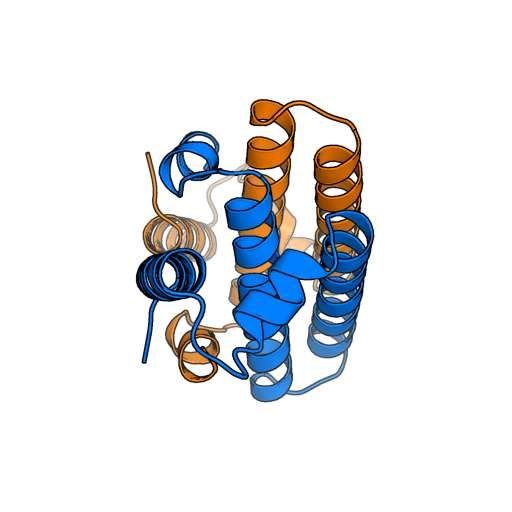98.94 62 ILE B C 1
ATOM 1158 O O . ILE B 1 62 ? 5.566 1.931 -0.644 1 98.94 62 ILE B O 1
ATOM 1162 N N . SER B 1 63 ? 7.332 3.184 -1.264 1 98.81 63 SER B N 1
ATOM 1163 C CA . SER B 1 63 ? 7.402 2.564 -2.582 1 98.81 63 SER B CA 1
ATOM 1164 C C . SER B 1 63 ? 7.691 1.07 -2.479 1 98.81 63 SER B C 1
ATOM 1166 O O . SER B 1 63 ? 7.117 0.269 -3.217 1 98.81 63 SER B O 1
ATOM 1168 N N . GLN B 1 64 ? 8.547 0.689 -1.591 1 98.81 64 GLN B N 1
ATOM 1169 C CA . GLN B 1 64 ? 8.859 -0.722 -1.394 1 98.81 64 GLN B CA 1
ATOM 1170 C C . GLN B 1 64 ? 7.648 -1.486 -0.866 1 98.81 64 GLN B C 1
ATOM 1172 O O . GLN B 1 64 ? 7.402 -2.623 -1.273 1 98.81 64 GLN B O 1
ATOM 1177 N N . LEU B 1 65 ? 6.871 -0.827 0.035 1 98.94 65 LEU B N 1
ATOM 1178 C CA . LEU B 1 65 ? 5.664 -1.47 0.546 1 98.94 65 LEU B CA 1
ATOM 1179 C C . LEU B 1 65 ? 4.637 -1.659 -0.564 1 98.94 65 LEU B C 1
ATOM 1181 O O . LEU B 1 65 ? 3.994 -2.707 -0.647 1 98.94 65 LEU B O 1
ATOM 1185 N N . LEU B 1 66 ? 4.508 -0.684 -1.404 1 98.88 66 LEU B N 1
ATOM 1186 C CA . LEU B 1 66 ? 3.582 -0.798 -2.527 1 98.88 66 LEU B CA 1
ATOM 1187 C C . LEU B 1 66 ? 3.986 -1.944 -3.449 1 98.88 66 LEU B C 1
ATOM 1189 O O . LEU B 1 66 ? 3.133 -2.709 -3.906 1 98.88 66 LEU B O 1
ATOM 1193 N N . TYR B 1 67 ? 5.246 -2.119 -3.656 1 98.88 67 TYR B N 1
ATOM 1194 C CA . TYR B 1 67 ? 5.746 -3.211 -4.484 1 98.88 67 TYR B CA 1
ATOM 1195 C C . TYR B 1 67 ? 5.418 -4.562 -3.863 1 98.88 67 TYR B C 1
ATOM 1197 O O . TYR B 1 67 ? 4.867 -5.441 -4.527 1 98.88 67 TYR B O 1
ATOM 1205 N N . ARG B 1 68 ? 5.688 -4.652 -2.594 1 98.94 68 ARG B N 1
ATOM 1206 C CA . ARG B 1 68 ? 5.461 -5.93 -1.928 1 98.94 68 ARG B CA 1
ATOM 1207 C C . ARG B 1 68 ? 3.977 -6.277 -1.907 1 98.94 68 ARG B C 1
ATOM 1209 O O . ARG B 1 68 ? 3.605 -7.445 -2.053 1 98.94 68 ARG B O 1
ATOM 1216 N N . LEU B 1 69 ? 3.199 -5.262 -1.739 1 98.94 69 LEU B N 1
ATOM 1217 C CA . LEU B 1 69 ? 1.755 -5.465 -1.733 1 98.94 69 LEU B CA 1
ATOM 1218 C C . LEU B 1 69 ? 1.277 -6.008 -3.076 1 98.94 69 LEU B C 1
ATOM 1220 O O . LEU B 1 69 ? 0.462 -6.93 -3.125 1 98.94 69 LEU B O 1
ATOM 1224 N N . GLN B 1 70 ? 1.757 -5.473 -4.121 1 98.88 70 GLN B N 1
ATOM 1225 C CA . GLN B 1 70 ? 1.316 -5.902 -5.445 1 98.88 70 GLN B CA 1
ATOM 1226 C C . GLN B 1 70 ? 1.825 -7.305 -5.766 1 98.88 70 GLN B C 1
ATOM 1228 O O . GLN B 1 70 ? 1.147 -8.07 -6.453 1 98.88 70 GLN B O 1
ATOM 1233 N N . VAL B 1 71 ? 2.986 -7.699 -5.238 1 98.88 71 VAL B N 1
ATOM 1234 C CA . VAL B 1 71 ? 3.469 -9.07 -5.379 1 98.88 71 VAL B CA 1
ATOM 1235 C C . VAL B 1 71 ? 2.488 -10.031 -4.715 1 98.88 71 VAL B C 1
ATOM 1237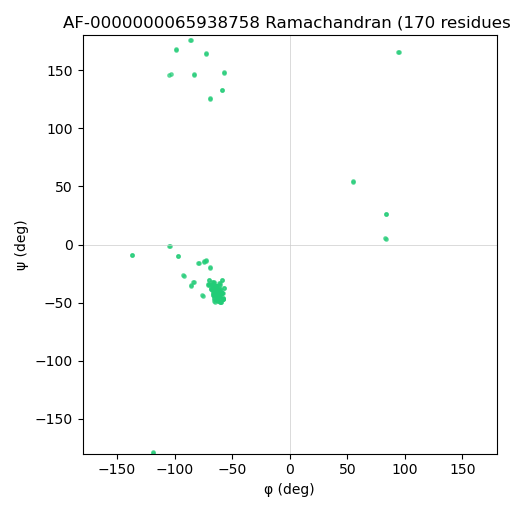 O O . VAL B 1 71 ? 2.162 -11.078 -5.277 1 98.88 71 VAL B O 1
ATOM 1240 N N . VAL B 1 72 ? 1.991 -9.633 -3.529 1 98.94 72 VAL B N 1
ATOM 1241 C CA . VAL B 1 72 ? 1.001 -10.461 -2.846 1 98.94 72 VAL B CA 1
ATOM 1242 C C . VAL B 1 72 ? -0.26 -10.57 -3.699 1 98.94 72 VAL B C 1
ATOM 1244 O O . VAL B 1 72 ? -0.83 -11.656 -3.84 1 98.94 72 VAL B O 1
ATOM 1247 N N . MET B 1 73 ? -0.681 -9.438 -4.273 1 98.88 73 MET B N 1
ATOM 1248 C CA . MET B 1 73 ? -1.862 -9.438 -5.133 1 98.88 73 MET B CA 1
ATOM 1249 C C . MET B 1 73 ? -1.696 -10.406 -6.293 1 98.88 73 MET B C 1
ATOM 1251 O O . MET B 1 73 ? -2.574 -11.234 -6.547 1 98.88 73 MET B O 1
ATOM 1255 N N . LEU B 1 74 ? -0.575 -10.352 -6.93 1 98.75 74 LEU B N 1
ATOM 1256 C CA . LEU B 1 74 ? -0.31 -11.211 -8.078 1 98.75 74 LEU B CA 1
ATOM 1257 C C . LEU B 1 74 ? -0.235 -12.68 -7.656 1 98.75 74 LEU B C 1
ATOM 1259 O O . LEU B 1 74 ? -0.766 -13.555 -8.344 1 98.75 74 LEU B O 1
ATOM 1263 N N . GLY B 1 75 ? 0.409 -12.883 -6.547 1 98.12 75 GLY B N 1
ATOM 1264 C CA . GLY B 1 75 ? 0.526 -14.242 -6.043 1 98.12 75 GLY B CA 1
ATOM 1265 C C . GLY B 1 75 ? -0.816 -14.906 -5.789 1 98.12 75 GLY B C 1
ATOM 1266 O O . GLY B 1 75 ? -0.96 -16.109 -5.965 1 98.12 75 GLY B O 1
ATOM 1267 N N . ARG B 1 76 ? -1.77 -14.094 -5.441 1 98.25 76 ARG B N 1
ATOM 1268 C CA . ARG B 1 76 ? -3.102 -14.594 -5.117 1 98.25 76 ARG B CA 1
ATOM 1269 C C . ARG B 1 76 ? -4.035 -14.484 -6.32 1 98.25 76 ARG B C 1
ATOM 1271 O O . ARG B 1 76 ? -5.191 -14.906 -6.254 1 98.25 76 ARG B O 1
ATOM 1278 N N . GLY B 1 77 ? -3.613 -13.828 -7.305 1 98 77 GLY B N 1
ATOM 1279 C CA . GLY B 1 77 ? -4.41 -13.672 -8.516 1 98 77 GLY B CA 1
ATOM 1280 C C . GLY B 1 77 ? -5.418 -12.539 -8.422 1 98 77 GLY B C 1
ATOM 1281 O O . GLY B 1 77 ? -6.465 -12.586 -9.078 1 98 77 GLY B O 1
ATOM 1282 N N . LEU B 1 78 ? -5.152 -11.586 -7.621 1 98.62 78 LEU B N 1
ATOM 1283 C CA . LEU B 1 78 ? -6.043 -10.438 -7.477 1 98.62 78 LEU B CA 1
ATOM 1284 C C . LEU B 1 78 ? -5.785 -9.406 -8.57 1 98.62 78 LEU B C 1
ATOM 1286 O O . LEU B 1 78 ? -4.637 -9.18 -8.961 1 98.62 78 LEU B O 1
ATOM 1290 N N . SER B 1 79 ? -6.809 -8.766 -8.977 1 98.38 79 SER B N 1
ATOM 1291 C CA . SER B 1 79 ? -6.711 -7.617 -9.875 1 98.38 79 SER B CA 1
ATOM 1292 C C . SER B 1 79 ? -6.789 -6.305 -9.109 1 98.38 79 SER B C 1
ATOM 1294 O O . SER B 1 79 ? -7.129 -6.293 -7.922 1 98.38 79 SER B O 1
ATOM 1296 N N . LEU B 1 80 ? -6.461 -5.23 -9.797 1 98.5 80 LEU B N 1
ATOM 1297 C CA . LEU B 1 80 ? -6.648 -3.914 -9.188 1 98.5 80 LEU B CA 1
ATOM 1298 C C . LEU B 1 80 ? -8.117 -3.676 -8.852 1 98.5 80 LEU B C 1
ATOM 1300 O O . LEU B 1 80 ? -8.43 -3.107 -7.801 1 98.5 80 LEU B O 1
ATOM 1304 N N . GLU B 1 81 ? -8.984 -4.117 -9.703 1 97.94 81 GLU B N 1
ATOM 1305 C CA . GLU B 1 81 ? -10.422 -3.934 -9.5 1 97.94 81 GLU B CA 1
ATOM 1306 C C . GLU B 1 81 ? -10.906 -4.66 -8.25 1 97.94 81 GLU B C 1
ATOM 1308 O O . GLU B 1 81 ? -11.812 -4.188 -7.562 1 97.94 81 GLU B O 1
ATOM 1313 N N . ASP B 1 82 ? -10.336 -5.801 -7.965 1 98.38 82 ASP B N 1
ATOM 1314 C CA . ASP B 1 82 ? -10.68 -6.539 -6.754 1 98.38 82 ASP B CA 1
ATOM 1315 C C . ASP B 1 82 ? -10.445 -5.688 -5.508 1 98.38 82 ASP B C 1
ATOM 1317 O O . ASP B 1 82 ? -11.211 -5.766 -4.543 1 98.38 82 ASP B O 1
ATOM 1321 N N . VAL B 1 83 ? -9.367 -4.875 -5.516 1 98.56 83 VAL B N 1
ATOM 1322 C CA . VAL B 1 83 ? -8.969 -4.07 -4.363 1 98.56 83 VAL B CA 1
ATOM 1323 C C . VAL B 1 83 ? -9.727 -2.742 -4.383 1 98.56 83 VAL B C 1
ATOM 1325 O O . VAL B 1 83 ? -10.219 -2.291 -3.348 1 98.56 83 VAL B O 1
ATOM 1328 N N . TYR B 1 84 ? -9.977 -2.188 -5.617 1 98.25 84 TYR B N 1
ATOM 1329 C CA . TYR B 1 84 ? -10.523 -0.842 -5.746 1 98.25 84 TYR B CA 1
ATOM 1330 C C . TYR B 1 84 ? -12.008 -0.819 -5.395 1 98.25 84 TYR B C 1
ATOM 1332 O O . TYR B 1 84 ? -12.539 0.22 -5.004 1 98.25 84 TYR B O 1
ATOM 1340 N N . ARG B 1 85 ? -12.594 -1.909 -5.332 1 96.88 85 ARG B N 1
ATOM 1341 C CA . ARG B 1 85 ? -14.008 -1.964 -5.004 1 96.88 85 ARG B CA 1
ATOM 1342 C C . ARG B 1 85 ? -14.242 -1.652 -3.527 1 96.88 85 ARG B C 1
ATOM 1344 O O . ARG B 1 85 ? -15.367 -1.334 -3.125 1 96.88 85 ARG B O 1
ATOM 1351 N N . TYR B 1 86 ? -13.164 -1.673 -2.76 1 96.88 86 TYR B N 1
ATOM 1352 C CA . TYR B 1 86 ? -13.281 -1.432 -1.326 1 96.88 86 TYR B CA 1
ATOM 1353 C C . TYR B 1 86 ? -12.797 -0.032 -0.967 1 96.88 86 TYR B C 1
ATOM 1355 O O . TYR B 1 86 ? -12.789 0.347 0.206 1 96.88 86 TYR B O 1
ATOM 1363 N N . LEU B 1 87 ? -12.328 0.732 -1.952 1 92.81 87 LEU B N 1
ATOM 1364 C CA . LEU B 1 87 ? -11.812 2.07 -1.671 1 92.81 87 LEU B CA 1
ATOM 1365 C C . LEU B 1 87 ? -12.953 3.084 -1.619 1 92.81 87 LEU B C 1
ATOM 1367 O O . LEU B 1 87 ? -14 2.887 -2.246 1 92.81 87 LEU B O 1
#

Radius of gyration: 15.35 Å; Cα contacts (8 Å, |Δi|>4): 232; chains: 2; bounding box: 34×39×35 Å

pLDDT: mean 98.17, std 2.13, range [80.31, 98.94]

Organism: Saccharopolyspora erythraea (strain ATCC 11635 / DSM 40517 / JCM 4748 / NBRC 13426 / NCIMB 8594 / NRRL 2338) (NCBI:txid405948)

InterPro domains:
  IPR008179 Phosphoribosyl-ATP pyrophosphohydrolase [MF_01020] (1-87)
  IPR008179 Phosphoribosyl-ATP pyrophosphohydrolase [TIGR03188] (5-87)
  IPR021130 Phosphoribosyl-ATP pyrophosphohydrolase-like [PF01503] (6-85)

Secondary structure (DSSP, 8-state):
---HHHHHHHHHHHHHH--TT-HHHHHHHTHHHHHHHHHHHHHHHHHHHHHHS-HHHHHHHHHHHHHHHHHHHHHHT--HHHHHTT-/---HHHHHHHHHHHHHH--TT-HHHHHHHTHHHHHHHHHHHHHHHHHHHHHHS-HHHHHHHHHHHHHHHHHHHHHHT--HHHHHTT-

Nearest PDB structures (foldseek):
  3c90-assembly1_X  TM=9.907E-01  e=7.263E-09  Mycobacterium tuberculosis H37Rv
  1yxb-assembly1_C  TM=9.326E-01  e=6.099E-07  Streptomyces coelicolor
  1yvw-assembly1_A  TM=9.514E-01  e=4.093E-04  Bacillus cereus
  6j22-assembly1_A  TM=9.053E-01  e=3.855E-03  Shigella flexneri
  6j2l-assembly1_A  TM=9.019E-01  e=4.301E-03  Shigella flexneri